Protein AF-A0A352RW87-F1 (afdb_monomer_lite)

Secondary structure (DSSP, 8-state):
-PPP-------HHHHHHHHHHHHHHHH--SHHHHHHHHHHHHHHHH-SS--EEEEEETTTTEEEEEEES-TTTS-TT-EEE--S-HHIIIIIIS-------SGGGG-

Radius of gyration: 16.57 Å; chains: 1; bounding box: 38×49×31 Å

Foldseek 3Di:
DDDDPPPPPDDPQLVVLVVQLVVQCVVDPDPVSNVVSVVVSCCSPVHDDKDWDWDQPPVQQKIFTCDIPDCPVPNHRDMDHDDDDPVCCACVVVVHDDDDDDPVSVD

Structure (mmCIF, N/CA/C/O backbone):
data_AF-A0A352RW87-F1
#
_entry.id   AF-A0A352RW87-F1
#
loop_
_atom_site.group_PDB
_atom_site.id
_atom_site.type_symbol
_atom_site.label_atom_id
_atom_site.label_alt_id
_atom_site.label_comp_id
_atom_site.label_asym_id
_atom_site.label_entity_id
_atom_site.label_seq_id
_atom_site.pdbx_PDB_ins_code
_atom_site.Cartn_x
_atom_site.Cartn_y
_atom_site.Cartn_z
_atom_site.occupancy
_atom_site.B_iso_or_equiv
_atom_site.auth_seq_id
_atom_site.auth_comp_id
_atom_site.auth_asym_id
_atom_site.auth_atom_id
_atom_site.pdbx_PDB_model_num
ATOM 1 N N . MET A 1 1 ? -7.579 -33.752 -0.871 1.00 33.59 1 MET A N 1
ATOM 2 C CA . MET A 1 1 ? -7.375 -33.849 -2.331 1.00 33.59 1 MET A CA 1
ATOM 3 C C . MET A 1 1 ? -6.617 -32.590 -2.732 1.00 33.59 1 MET A C 1
ATOM 5 O O . MET A 1 1 ? -7.165 -31.508 -2.587 1.00 33.59 1 MET A O 1
ATOM 9 N N . MET A 1 2 ? -5.321 -32.713 -3.029 1.00 37.62 2 MET A N 1
ATOM 10 C CA . MET A 1 2 ? -4.428 -31.577 -3.297 1.00 37.62 2 MET A CA 1
ATOM 11 C C . MET A 1 2 ? -4.747 -31.001 -4.681 1.00 37.62 2 MET A C 1
ATOM 13 O O . MET A 1 2 ? -4.591 -31.707 -5.675 1.00 37.62 2 MET A O 1
ATOM 17 N N . ALA A 1 3 ? -5.203 -29.750 -4.753 1.00 44.38 3 ALA A N 1
ATOM 18 C CA . ALA A 1 3 ? -5.262 -29.030 -6.019 1.00 44.38 3 ALA A CA 1
ATOM 19 C C . ALA A 1 3 ? -3.822 -28.821 -6.507 1.00 44.38 3 ALA A C 1
ATOM 21 O O . ALA A 1 3 ? -2.986 -28.292 -5.775 1.00 44.38 3 ALA A O 1
ATOM 22 N N . GLY A 1 4 ? -3.523 -29.312 -7.711 1.00 44.69 4 GLY A N 1
ATOM 23 C CA . GLY A 1 4 ? -2.207 -29.183 -8.317 1.00 44.69 4 GLY A CA 1
ATOM 24 C C . GLY A 1 4 ? -1.835 -27.712 -8.443 1.00 44.69 4 GLY A C 1
ATOM 25 O O . GLY A 1 4 ? -2.558 -26.941 -9.073 1.00 44.69 4 GLY A O 1
ATOM 26 N N . ALA A 1 5 ? -0.708 -27.327 -7.847 1.00 51.44 5 ALA A N 1
ATOM 27 C CA . ALA A 1 5 ? -0.064 -26.072 -8.181 1.00 51.44 5 ALA A CA 1
ATOM 28 C C . ALA A 1 5 ? 0.298 -26.153 -9.667 1.00 51.44 5 ALA A C 1
ATOM 30 O O . ALA A 1 5 ? 1.233 -26.859 -10.048 1.00 51.44 5 ALA A O 1
ATOM 31 N N . ALA A 1 6 ? -0.489 -25.494 -10.519 1.00 54.00 6 ALA A N 1
ATOM 32 C CA . ALA A 1 6 ? -0.069 -25.223 -11.879 1.00 54.00 6 ALA A CA 1
ATOM 33 C C . ALA A 1 6 ? 1.290 -24.533 -11.766 1.00 54.00 6 ALA A C 1
ATOM 35 O O . ALA A 1 6 ? 1.410 -23.495 -11.113 1.00 54.00 6 ALA A O 1
ATOM 36 N N . ASN A 1 7 ? 2.323 -25.167 -12.317 1.00 51.00 7 ASN A N 1
ATOM 37 C CA . ASN A 1 7 ? 3.684 -24.663 -12.276 1.00 51.00 7 ASN A CA 1
ATOM 38 C C . ASN A 1 7 ? 3.737 -23.456 -13.224 1.00 51.00 7 ASN A C 1
ATOM 40 O O . ASN A 1 7 ? 4.081 -23.578 -14.396 1.00 51.00 7 ASN A O 1
ATOM 44 N N . MET A 1 8 ? 3.250 -22.310 -12.748 1.00 57.88 8 MET A N 1
ATOM 45 C CA . MET A 1 8 ? 3.163 -21.083 -13.520 1.00 57.88 8 MET A CA 1
ATOM 46 C C . MET A 1 8 ? 4.583 -20.554 -13.685 1.00 57.88 8 MET A C 1
ATOM 48 O O . MET A 1 8 ? 5.136 -19.922 -12.788 1.00 57.88 8 MET A O 1
ATOM 52 N N . THR A 1 9 ? 5.205 -20.873 -14.819 1.00 69.94 9 THR A N 1
ATOM 53 C CA . THR A 1 9 ? 6.494 -20.295 -15.190 1.00 69.94 9 THR A CA 1
ATOM 54 C C . THR A 1 9 ? 6.273 -18.814 -15.463 1.00 69.94 9 THR A C 1
ATOM 56 O O . THR A 1 9 ? 5.743 -18.430 -16.504 1.00 69.94 9 THR A O 1
ATOM 59 N N . LEU A 1 10 ? 6.634 -17.978 -14.491 1.00 69.25 10 LEU A N 1
ATOM 60 C CA . LEU A 1 10 ? 6.623 -16.534 -14.666 1.00 69.25 10 LEU A CA 1
ATOM 61 C C . LEU A 1 10 ? 7.678 -16.146 -15.713 1.00 69.25 10 LEU A C 1
ATOM 63 O O . LEU A 1 10 ? 8.735 -16.781 -15.781 1.00 69.25 10 LEU A O 1
ATOM 67 N N . PRO A 1 11 ? 7.446 -15.094 -16.515 1.00 80.62 11 PRO A N 1
ATOM 68 C CA . PRO A 1 11 ? 8.494 -14.531 -17.357 1.00 80.62 11 PRO A CA 1
ATOM 69 C C . PRO A 1 11 ? 9.751 -14.241 -16.523 1.00 80.62 11 PRO A C 1
ATOM 71 O O . PRO A 1 11 ? 9.640 -13.722 -15.413 1.00 80.62 11 PRO A O 1
ATOM 74 N N . MET A 1 12 ? 10.953 -14.523 -17.045 1.00 75.12 12 MET A N 1
ATOM 75 C CA . MET A 1 12 ? 12.202 -14.373 -16.268 1.00 75.12 12 MET A CA 1
ATOM 76 C C . MET A 1 12 ? 12.357 -12.986 -15.624 1.00 75.12 12 MET A C 1
ATOM 78 O O . MET A 1 12 ? 12.847 -12.872 -14.502 1.00 75.12 12 MET A O 1
ATOM 82 N N . HIS A 1 13 ? 11.897 -11.931 -16.305 1.00 76.25 13 HIS A N 1
ATOM 83 C CA . HIS A 1 13 ? 11.938 -10.573 -15.768 1.00 76.25 13 HIS A CA 1
ATOM 84 C C . HIS A 1 13 ? 11.014 -10.391 -14.549 1.00 76.25 13 HIS A C 1
ATOM 86 O O . HIS A 1 13 ? 11.397 -9.702 -13.610 1.00 76.25 13 HIS A O 1
ATOM 92 N N . TRP A 1 14 ? 9.859 -11.063 -14.490 1.00 83.88 14 TRP A N 1
ATOM 93 C CA . TRP A 1 14 ? 8.985 -11.060 -13.304 1.00 83.88 14 TRP A CA 1
ATOM 94 C C . TRP A 1 14 ? 9.606 -11.839 -12.155 1.00 83.88 14 TRP A C 1
ATOM 96 O O . TRP A 1 14 ? 9.509 -11.421 -11.006 1.00 83.88 14 TRP A O 1
ATOM 106 N N . GLN A 1 15 ? 10.287 -12.942 -12.457 1.00 86.38 15 GLN A N 1
ATOM 107 C CA . GLN A 1 15 ? 10.944 -13.747 -11.434 1.00 86.38 15 GLN A CA 1
ATOM 108 C C . GLN A 1 15 ? 12.100 -12.992 -10.762 1.00 86.38 15 GLN A C 1
ATOM 110 O O . GLN A 1 15 ? 12.228 -13.026 -9.539 1.00 86.38 15 GLN A O 1
ATOM 115 N N . ALA A 1 16 ? 12.891 -12.240 -11.535 1.00 86.69 16 ALA A N 1
ATOM 116 C CA . ALA A 1 16 ? 13.934 -11.369 -10.996 1.00 86.69 16 ALA A CA 1
ATOM 117 C C . ALA A 1 16 ? 13.364 -10.251 -10.103 1.00 86.69 16 ALA A C 1
ATOM 119 O O . ALA A 1 16 ? 13.881 -10.017 -9.011 1.00 86.69 16 ALA A O 1
ATOM 120 N N . GLN A 1 17 ? 12.278 -9.595 -10.533 1.00 88.31 17 GLN A N 1
ATOM 121 C CA . GLN A 1 17 ? 11.620 -8.556 -9.731 1.00 88.31 17 GLN A CA 1
ATOM 122 C C . GLN A 1 17 ? 11.007 -9.121 -8.446 1.00 88.31 17 GLN A C 1
ATOM 124 O O . GLN A 1 17 ? 11.129 -8.503 -7.391 1.00 88.31 17 GLN A O 1
ATOM 129 N N . LEU A 1 18 ? 10.415 -10.318 -8.507 1.00 90.50 18 LEU A N 1
ATOM 130 C CA . LEU A 1 18 ? 9.857 -10.989 -7.338 1.00 90.50 18 LEU A CA 1
ATOM 131 C C . LEU A 1 18 ? 10.941 -11.349 -6.317 1.00 90.50 18 LEU A C 1
ATOM 133 O O . LEU A 1 18 ? 10.774 -11.055 -5.139 1.00 90.50 18 LEU A O 1
ATOM 137 N N . ASN A 1 19 ? 12.066 -11.923 -6.747 1.00 92.81 19 ASN A N 1
ATOM 138 C CA . ASN A 1 19 ? 13.173 -12.224 -5.834 1.00 92.81 19 ASN A CA 1
ATOM 139 C C . ASN A 1 19 ? 13.701 -10.949 -5.162 1.00 92.81 19 ASN A C 1
ATOM 141 O O . ASN A 1 19 ? 13.837 -10.906 -3.942 1.00 92.81 19 ASN A O 1
ATOM 145 N N . ALA A 1 20 ? 13.895 -9.880 -5.940 1.00 92.38 20 ALA A N 1
ATOM 146 C CA . ALA A 1 20 ? 14.332 -8.595 -5.404 1.00 92.38 20 ALA A CA 1
ATOM 147 C C . ALA A 1 20 ? 13.309 -7.976 -4.432 1.00 92.38 20 ALA A C 1
ATOM 149 O O . ALA A 1 20 ? 13.698 -7.332 -3.459 1.00 92.38 20 ALA A O 1
ATOM 150 N N . LEU A 1 21 ? 12.004 -8.152 -4.672 1.00 95.38 21 LEU A N 1
ATOM 151 C CA . LEU A 1 21 ? 10.959 -7.773 -3.719 1.00 95.38 21 LEU A CA 1
ATOM 152 C C . LEU A 1 21 ? 11.082 -8.576 -2.418 1.00 95.38 21 LEU A C 1
ATOM 154 O O . LEU A 1 21 ? 11.067 -7.984 -1.343 1.00 95.38 21 LEU A O 1
ATOM 158 N N . LEU A 1 22 ? 11.219 -9.900 -2.506 1.00 96.31 22 LEU A N 1
ATOM 159 C CA . LEU A 1 22 ? 11.311 -10.777 -1.337 1.00 96.31 22 LEU A CA 1
ATOM 160 C C . LEU A 1 22 ? 12.539 -10.470 -0.471 1.00 96.31 22 LEU A C 1
ATOM 162 O O . LEU A 1 22 ? 12.417 -10.452 0.752 1.00 96.31 22 LEU A O 1
ATOM 166 N N . ASP A 1 23 ? 13.689 -10.184 -1.082 1.00 97.12 23 ASP A N 1
ATOM 167 C CA . ASP A 1 23 ? 14.894 -9.789 -0.345 1.00 97.12 23 ASP A CA 1
ATOM 168 C C . ASP A 1 23 ? 14.698 -8.437 0.360 1.00 97.12 23 ASP A C 1
ATOM 170 O O . ASP A 1 23 ? 14.944 -8.324 1.559 1.00 97.12 23 ASP A O 1
ATOM 174 N N . ARG A 1 24 ? 14.131 -7.433 -0.323 1.00 97.38 24 ARG A N 1
ATOM 175 C CA . ARG A 1 24 ? 13.818 -6.136 0.308 1.00 97.38 24 ARG A CA 1
ATOM 176 C C . ARG A 1 24 ? 12.801 -6.255 1.440 1.00 97.38 24 ARG A C 1
ATOM 178 O O . ARG A 1 24 ? 12.925 -5.551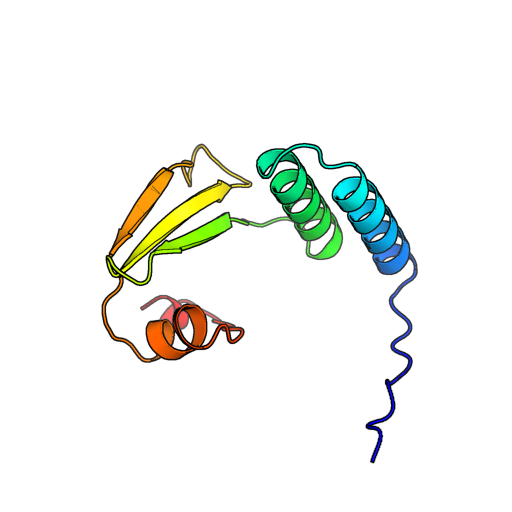 2.435 1.00 97.38 24 ARG A O 1
ATOM 185 N N . LEU A 1 25 ? 11.800 -7.125 1.298 1.00 97.50 25 LEU A N 1
ATOM 186 C CA . LEU A 1 25 ? 10.822 -7.392 2.355 1.00 97.50 25 LEU A CA 1
ATOM 187 C C . LEU A 1 25 ? 11.462 -8.081 3.561 1.00 97.50 25 LEU A C 1
ATOM 189 O O . LEU A 1 25 ? 11.109 -7.757 4.691 1.00 97.50 25 LEU A O 1
ATOM 193 N N . ARG A 1 26 ? 12.403 -9.006 3.333 1.00 97.44 26 ARG A N 1
ATOM 194 C CA . ARG A 1 26 ? 13.175 -9.650 4.405 1.00 97.44 26 ARG A CA 1
ATOM 195 C C . ARG A 1 26 ? 14.003 -8.629 5.186 1.00 97.44 26 ARG A C 1
ATOM 197 O O . ARG A 1 26 ? 14.055 -8.715 6.409 1.00 97.44 26 ARG A O 1
ATOM 204 N N . ASP A 1 27 ? 14.608 -7.675 4.486 1.00 97.06 27 ASP A N 1
ATOM 205 C CA . ASP A 1 27 ? 15.509 -6.677 5.073 1.00 97.06 27 ASP A CA 1
ATOM 206 C C . ASP A 1 27 ? 14.778 -5.425 5.597 1.00 97.06 27 ASP A C 1
ATOM 208 O O . ASP A 1 27 ? 15.389 -4.540 6.205 1.00 97.06 27 ASP A O 1
ATOM 212 N N . ALA A 1 28 ? 13.462 -5.321 5.382 1.00 97.50 28 ALA A N 1
ATOM 213 C CA . ALA A 1 28 ? 12.674 -4.169 5.796 1.00 97.50 28 ALA A CA 1
ATOM 214 C C . ALA A 1 28 ? 12.587 -4.067 7.329 1.00 97.50 28 ALA A C 1
ATOM 216 O O . ALA A 1 28 ? 11.823 -4.771 7.987 1.00 97.50 28 ALA A O 1
ATOM 217 N N . ALA A 1 29 ? 13.322 -3.113 7.902 1.00 96.81 29 ALA A N 1
ATOM 218 C CA . ALA A 1 29 ? 13.304 -2.840 9.341 1.00 96.81 29 ALA A CA 1
ATOM 219 C C . ALA A 1 29 ? 12.075 -2.035 9.808 1.00 96.81 29 ALA A C 1
ATOM 221 O O . ALA A 1 29 ? 11.856 -1.874 11.009 1.00 96.81 29 ALA A O 1
ATOM 222 N N . THR A 1 30 ? 11.288 -1.484 8.878 1.00 97.38 30 THR A N 1
ATOM 223 C CA . THR A 1 30 ? 10.131 -0.634 9.184 1.00 97.38 30 THR A CA 1
ATOM 224 C C . THR A 1 30 ? 8.941 -0.955 8.275 1.00 97.38 30 THR A C 1
ATOM 226 O O . THR A 1 30 ? 9.137 -1.387 7.135 1.00 97.38 30 THR A O 1
ATOM 229 N N . PRO A 1 31 ? 7.698 -0.678 8.721 1.00 95.56 31 PRO A N 1
ATOM 230 C CA . PRO A 1 31 ? 6.521 -0.783 7.858 1.00 95.56 31 PRO A CA 1
ATOM 231 C C . PRO A 1 31 ? 6.635 0.070 6.589 1.00 95.56 31 PRO A C 1
ATOM 233 O O . PRO A 1 31 ? 6.221 -0.363 5.518 1.00 95.56 31 PRO A O 1
ATOM 236 N N . GLN A 1 32 ? 7.240 1.259 6.697 1.00 95.94 32 GLN A N 1
ATOM 237 C CA . GLN A 1 32 ? 7.486 2.134 5.552 1.00 95.94 32 GLN A CA 1
ATOM 238 C C . GLN A 1 32 ? 8.400 1.461 4.523 1.00 95.94 32 GLN A C 1
ATOM 240 O O . GLN A 1 32 ? 8.046 1.417 3.352 1.00 95.94 32 GLN A O 1
ATOM 245 N N . GLY A 1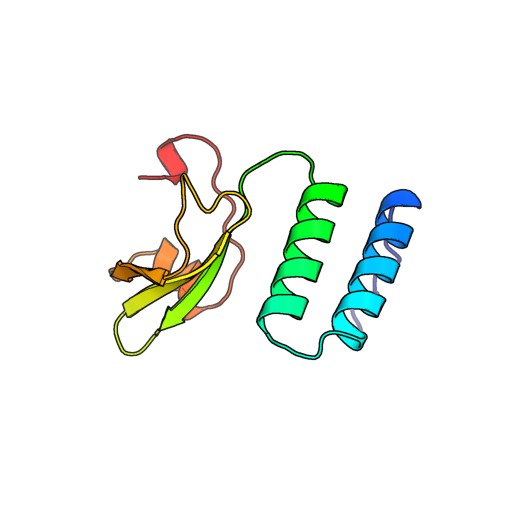 33 ? 9.514 0.864 4.961 1.00 97.44 33 GLY A N 1
ATOM 246 C CA . GLY A 1 33 ? 10.435 0.163 4.063 1.00 97.44 33 GLY A CA 1
ATOM 247 C C . GLY A 1 33 ? 9.782 -1.026 3.352 1.00 97.44 33 GLY A C 1
ATOM 248 O O . GLY A 1 33 ? 10.032 -1.254 2.170 1.00 97.44 33 GLY A O 1
ATOM 249 N N . ALA A 1 34 ? 8.883 -1.745 4.033 1.00 97.69 34 ALA A N 1
ATOM 250 C CA . ALA A 1 34 ? 8.109 -2.814 3.406 1.00 97.69 34 ALA A CA 1
ATOM 251 C C . ALA A 1 34 ? 7.142 -2.273 2.335 1.00 97.69 34 ALA A C 1
ATOM 253 O O . ALA A 1 34 ? 7.060 -2.827 1.238 1.00 97.69 34 ALA A O 1
ATOM 254 N N . MET A 1 35 ? 6.442 -1.171 2.622 1.00 97.69 35 MET A N 1
ATOM 255 C CA . MET A 1 35 ? 5.553 -0.511 1.658 1.00 97.69 35 MET A CA 1
ATOM 256 C C . MET A 1 35 ? 6.319 0.061 0.458 1.00 97.69 35 MET A C 1
ATOM 258 O O . MET A 1 35 ? 5.869 -0.104 -0.675 1.00 97.69 35 MET A O 1
ATOM 262 N N . ASP A 1 36 ? 7.498 0.649 0.680 1.00 96.62 36 ASP A N 1
ATOM 263 C CA . ASP A 1 36 ? 8.384 1.126 -0.386 1.00 96.62 36 ASP A CA 1
ATOM 264 C C . ASP A 1 36 ? 8.807 -0.029 -1.307 1.00 96.62 36 ASP A C 1
ATOM 266 O O . ASP A 1 36 ? 8.729 0.095 -2.531 1.00 96.62 36 ASP A O 1
ATOM 270 N N . ALA A 1 37 ? 9.191 -1.178 -0.734 1.00 96.88 37 ALA A N 1
ATOM 271 C CA . ALA A 1 37 ? 9.574 -2.364 -1.497 1.00 96.88 37 ALA A CA 1
ATOM 272 C C . ALA A 1 37 ? 8.424 -2.876 -2.380 1.00 96.88 37 ALA A C 1
ATOM 274 O O . ALA A 1 37 ? 8.622 -3.106 -3.577 1.00 96.88 37 ALA A O 1
ATOM 275 N N . VAL A 1 38 ? 7.217 -3.004 -1.813 1.00 95.50 38 VAL A N 1
ATOM 276 C CA . VAL A 1 38 ? 6.006 -3.399 -2.554 1.00 95.50 38 VAL A CA 1
ATOM 277 C C . VAL A 1 38 ? 5.699 -2.399 -3.663 1.00 95.50 38 VAL A C 1
ATOM 279 O O . VAL A 1 38 ? 5.427 -2.802 -4.797 1.00 95.50 38 VAL A O 1
ATOM 282 N N . GLY A 1 39 ? 5.761 -1.103 -3.361 1.00 94.38 39 GLY A N 1
ATOM 283 C CA . GLY A 1 39 ? 5.412 -0.060 -4.313 1.00 94.38 39 GLY A CA 1
ATOM 284 C C . GLY A 1 39 ? 6.350 -0.015 -5.513 1.00 94.38 39 GLY A C 1
ATOM 285 O O . GLY A 1 39 ? 5.896 -0.015 -6.657 1.00 94.38 39 GLY A O 1
ATOM 286 N N . GLN A 1 40 ? 7.658 -0.070 -5.261 1.00 91.88 40 GLN A N 1
ATOM 287 C CA . GLN A 1 40 ? 8.674 -0.099 -6.312 1.00 91.88 40 GLN A CA 1
ATOM 288 C C . GLN A 1 40 ? 8.548 -1.343 -7.197 1.00 91.88 40 GLN A C 1
ATOM 290 O O . GLN A 1 40 ? 8.574 -1.226 -8.422 1.00 91.88 40 GLN A O 1
ATOM 295 N N . ALA A 1 41 ? 8.377 -2.526 -6.596 1.00 93.19 41 ALA A N 1
ATOM 296 C CA . ALA A 1 41 ? 8.227 -3.767 -7.352 1.00 93.19 41 ALA A CA 1
ATOM 297 C C . ALA A 1 41 ? 6.959 -3.761 -8.218 1.00 93.19 41 ALA A C 1
ATOM 299 O O . ALA A 1 41 ? 7.005 -4.146 -9.385 1.00 93.19 41 ALA A O 1
ATOM 300 N N . THR A 1 42 ? 5.845 -3.265 -7.675 1.00 92.19 42 THR A N 1
ATOM 301 C CA . THR A 1 42 ? 4.573 -3.170 -8.405 1.00 92.19 42 THR A CA 1
ATOM 302 C C . THR A 1 42 ? 4.709 -2.277 -9.636 1.00 92.19 42 THR A C 1
ATOM 304 O O . THR A 1 42 ? 4.360 -2.703 -10.734 1.00 92.19 42 THR A O 1
ATOM 307 N N . LEU A 1 43 ? 5.275 -1.075 -9.487 1.00 90.88 43 LEU A N 1
ATOM 308 C CA . LEU A 1 43 ? 5.473 -0.149 -10.608 1.00 90.88 43 LEU A CA 1
ATOM 309 C C . LEU A 1 43 ? 6.456 -0.701 -11.652 1.00 90.88 43 LEU A C 1
ATOM 311 O O . LEU A 1 43 ? 6.263 -0.499 -12.848 1.00 90.88 43 LEU A O 1
ATOM 315 N N . ALA A 1 44 ? 7.485 -1.438 -11.221 1.00 89.12 44 ALA A N 1
ATOM 316 C CA . ALA A 1 44 ? 8.437 -2.075 -12.129 1.00 89.12 44 ALA A CA 1
ATOM 317 C C . ALA A 1 44 ? 7.821 -3.234 -12.938 1.00 89.12 44 ALA A C 1
ATOM 319 O O . ALA A 1 44 ? 8.226 -3.462 -14.076 1.00 89.12 44 ALA A O 1
ATOM 320 N N . MET A 1 45 ? 6.870 -3.977 -12.360 1.00 89.06 45 MET A N 1
ATOM 321 C CA . MET A 1 45 ? 6.248 -5.145 -13.001 1.00 89.06 45 MET A CA 1
ATOM 322 C C . MET A 1 45 ? 5.013 -4.799 -13.837 1.00 89.06 45 MET A C 1
ATOM 324 O O . MET A 1 45 ? 4.826 -5.370 -14.908 1.00 89.06 45 MET A O 1
ATOM 328 N N . VAL A 1 46 ? 4.164 -3.898 -13.339 1.00 86.69 46 VAL A N 1
ATOM 329 C CA . VAL A 1 46 ? 2.867 -3.553 -13.948 1.00 86.69 46 VAL A CA 1
ATOM 330 C C . VAL A 1 46 ? 2.987 -2.347 -14.887 1.00 86.69 46 VAL A C 1
ATOM 332 O O . VAL A 1 46 ? 2.179 -2.195 -15.799 1.00 86.69 46 VAL A O 1
ATOM 335 N N . GLY A 1 47 ? 4.032 -1.532 -14.720 1.00 86.12 47 GLY A N 1
ATOM 336 C CA . GLY A 1 47 ? 4.283 -0.338 -15.520 1.00 86.12 47 GLY A CA 1
ATOM 337 C C . GLY A 1 47 ? 3.876 0.964 -14.817 1.00 86.12 47 GLY A C 1
ATOM 338 O O . GLY A 1 47 ? 3.456 0.955 -13.656 1.00 86.12 47 GLY A O 1
ATOM 339 N N . PRO A 1 48 ? 4.040 2.112 -15.503 1.00 83.75 48 PRO A N 1
ATOM 340 C CA . PRO A 1 48 ? 3.750 3.422 -14.934 1.00 83.75 48 PRO A CA 1
ATOM 341 C C . PRO A 1 48 ? 2.257 3.576 -14.621 1.00 83.75 48 PRO A C 1
ATOM 343 O O . PRO A 1 48 ? 1.397 3.247 -15.434 1.00 83.75 48 PRO A O 1
ATOM 346 N N . GLY A 1 49 ? 1.956 4.116 -13.443 1.00 89.88 49 GLY A N 1
ATOM 347 C CA . GLY A 1 49 ? 0.599 4.326 -12.954 1.00 89.88 49 GLY A CA 1
ATOM 348 C C . GLY A 1 49 ? 0.599 4.882 -11.532 1.00 89.88 49 GLY A C 1
ATOM 349 O O . GLY A 1 49 ? 1.652 5.201 -10.975 1.00 89.88 49 GLY A O 1
ATOM 350 N N . LEU A 1 50 ? -0.589 4.994 -10.940 1.00 92.88 50 LEU A N 1
ATOM 351 C CA . LEU A 1 50 ? -0.752 5.362 -9.537 1.00 92.88 50 LEU A CA 1
ATOM 352 C C . LEU A 1 50 ? -0.894 4.104 -8.682 1.00 92.88 50 LEU A C 1
ATOM 354 O O . LEU A 1 50 ? -1.744 3.258 -8.951 1.00 92.88 50 LEU A O 1
ATOM 358 N N . LEU A 1 51 ? -0.140 4.044 -7.589 1.00 95.88 51 LEU A N 1
ATOM 359 C CA . LEU A 1 51 ? -0.322 3.052 -6.542 1.00 95.88 51 LEU A CA 1
ATOM 360 C C . LEU A 1 51 ? -0.474 3.741 -5.186 1.00 95.88 51 LEU A C 1
ATOM 362 O O . LEU A 1 51 ? 0.289 4.639 -4.834 1.00 95.88 51 LEU A O 1
ATOM 366 N N . THR A 1 52 ? -1.438 3.274 -4.395 1.00 96.81 52 THR A N 1
ATOM 367 C CA . THR A 1 52 ? -1.577 3.663 -2.987 1.00 96.81 52 THR A CA 1
ATOM 368 C C . THR A 1 52 ? -1.771 2.425 -2.123 1.00 96.81 52 THR A C 1
ATOM 370 O O . THR A 1 52 ? -2.428 1.473 -2.543 1.00 96.81 52 THR A O 1
ATOM 373 N N . ILE A 1 53 ? -1.223 2.447 -0.909 1.00 97.44 53 ILE A N 1
ATOM 374 C CA . ILE A 1 53 ? -1.457 1.415 0.108 1.00 97.44 53 ILE A CA 1
ATOM 375 C C . ILE A 1 53 ? -2.242 2.076 1.231 1.00 97.44 53 ILE A C 1
ATOM 377 O O . ILE A 1 53 ? -1.867 3.147 1.718 1.00 97.44 53 ILE A O 1
ATOM 381 N N . ASN A 1 54 ? -3.357 1.462 1.615 1.00 97.44 54 ASN A N 1
ATOM 382 C CA . ASN A 1 54 ? -4.278 2.039 2.580 1.00 97.44 54 ASN A CA 1
ATOM 383 C C . ASN A 1 54 ? -4.569 1.053 3.717 1.00 97.44 54 ASN A C 1
ATOM 385 O O . ASN A 1 54 ? -4.699 -0.146 3.482 1.00 97.44 54 ASN A O 1
ATOM 389 N N . ALA A 1 55 ? -4.714 1.573 4.933 1.00 96.56 55 ALA A N 1
ATOM 390 C CA . ALA A 1 55 ? -5.261 0.849 6.070 1.00 96.56 55 ALA A CA 1
ATOM 391 C C . ALA A 1 55 ? -6.788 0.941 6.075 1.00 96.56 55 ALA A C 1
ATOM 393 O O . ALA A 1 55 ? -7.349 2.008 5.820 1.00 96.56 55 ALA A O 1
ATOM 394 N N . TRP A 1 56 ? -7.447 -0.167 6.412 1.00 97.06 56 TRP A N 1
ATOM 395 C CA . TRP A 1 56 ? -8.876 -0.207 6.703 1.00 97.06 56 TRP A CA 1
ATOM 396 C C . TRP A 1 56 ? -9.111 -0.232 8.216 1.00 97.06 56 TRP A C 1
ATOM 398 O O . TRP A 1 56 ? -8.773 -1.198 8.900 1.00 97.06 56 TRP A O 1
ATOM 408 N N . HIS A 1 57 ? -9.729 0.824 8.736 1.00 96.62 57 HIS A N 1
ATOM 409 C CA . HIS A 1 57 ? -10.105 0.967 10.138 1.00 96.62 57 HIS A CA 1
ATOM 410 C C . HIS A 1 57 ? -11.558 0.525 10.334 1.00 96.62 57 HIS A C 1
ATOM 412 O O . HIS A 1 57 ? -12.474 1.342 10.418 1.00 96.62 57 HIS A O 1
ATOM 418 N N . ALA A 1 58 ? -11.779 -0.789 10.433 1.00 94.31 58 ALA A N 1
ATOM 419 C CA . ALA A 1 58 ? -13.120 -1.392 10.461 1.00 94.31 58 ALA A CA 1
ATOM 420 C C . ALA A 1 58 ? -14.066 -0.816 11.533 1.00 94.31 58 ALA A C 1
ATOM 422 O O . ALA A 1 58 ? -15.270 -0.733 11.314 1.00 94.31 58 ALA A O 1
ATOM 423 N N . ARG A 1 59 ? -13.529 -0.390 12.685 1.00 94.50 59 ARG A N 1
ATOM 424 C CA . ARG A 1 59 ? -14.326 0.187 13.780 1.00 94.50 59 ARG A CA 1
ATOM 425 C C . ARG A 1 59 ? -14.912 1.559 13.438 1.00 94.50 59 ARG A C 1
ATOM 427 O O . ARG A 1 59 ? -16.002 1.869 13.904 1.00 94.50 59 ARG A O 1
ATOM 434 N N . THR A 1 60 ? -14.179 2.387 12.696 1.00 95.31 60 THR A N 1
ATOM 435 C CA . THR A 1 60 ? -14.610 3.750 12.330 1.00 95.31 60 THR A CA 1
ATOM 436 C C . THR A 1 60 ? -15.174 3.821 10.916 1.00 95.31 60 THR A C 1
ATOM 438 O O . THR A 1 60 ? -15.782 4.821 10.548 1.00 95.31 60 THR A O 1
ATOM 441 N N . GLY A 1 61 ? -15.003 2.761 10.126 1.00 95.94 61 GLY A N 1
ATOM 442 C CA . GLY A 1 61 ? -15.386 2.758 8.724 1.00 95.94 61 GLY A CA 1
ATOM 443 C C . GLY A 1 61 ? -14.464 3.625 7.864 1.00 95.94 61 GLY A C 1
ATOM 444 O O . GLY A 1 61 ? -14.887 4.116 6.820 1.00 95.94 61 GLY A O 1
ATOM 445 N N . GLU A 1 62 ? -13.223 3.861 8.296 1.00 97.75 62 GLU A N 1
ATOM 446 C CA . GLU A 1 62 ? -1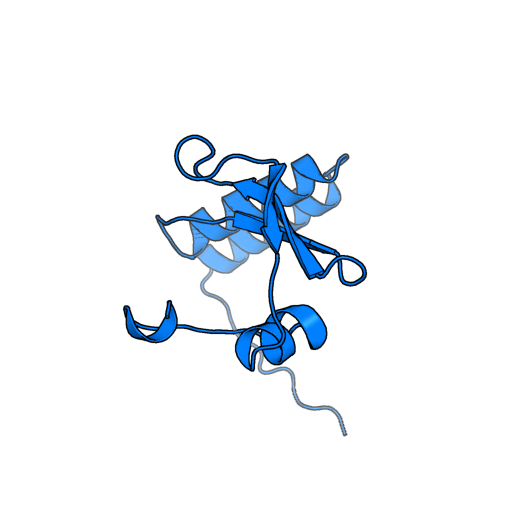2.290 4.763 7.618 1.00 97.75 62 GLU A CA 1
ATOM 447 C C . GLU A 1 62 ? -11.226 4.004 6.830 1.00 97.75 62 GLU A C 1
ATOM 449 O O . GLU A 1 62 ? -10.628 3.045 7.312 1.00 97.75 62 GLU A O 1
ATOM 454 N N . ILE A 1 63 ? -10.928 4.492 5.630 1.00 97.56 63 ILE A N 1
ATOM 455 C CA . ILE A 1 63 ? -9.699 4.159 4.916 1.00 97.56 63 ILE A CA 1
ATOM 456 C C . ILE A 1 63 ? -8.694 5.287 5.140 1.00 97.56 63 ILE A C 1
ATOM 458 O O . ILE A 1 63 ? -9.032 6.453 4.931 1.00 97.56 63 ILE A O 1
ATOM 462 N N . GLU A 1 64 ? -7.461 4.941 5.502 1.00 97.88 64 GLU A N 1
ATOM 463 C CA . GLU A 1 64 ? -6.335 5.867 5.640 1.00 97.88 64 GLU A CA 1
ATOM 464 C C . GLU A 1 64 ? -5.201 5.491 4.692 1.00 97.88 64 GLU A C 1
ATOM 466 O O . GLU A 1 64 ? -4.759 4.344 4.667 1.00 97.88 64 GLU A O 1
ATOM 471 N N . ARG A 1 65 ? -4.685 6.461 3.938 1.00 98.25 65 ARG A N 1
ATOM 472 C CA . ARG A 1 65 ? -3.545 6.235 3.050 1.00 98.25 65 ARG A CA 1
ATOM 473 C C . ARG A 1 65 ? -2.243 6.189 3.837 1.00 98.25 65 ARG A C 1
ATOM 475 O O . ARG A 1 65 ? -1.819 7.211 4.367 1.00 98.25 65 ARG A O 1
ATOM 482 N N . LEU A 1 66 ? -1.585 5.035 3.852 1.00 97.81 66 LEU A N 1
ATOM 483 C CA . LEU A 1 66 ? -0.287 4.854 4.504 1.00 97.81 66 LEU A CA 1
ATOM 484 C C . LEU A 1 66 ? 0.888 5.104 3.552 1.00 97.81 66 LEU A C 1
ATOM 486 O O . LEU A 1 66 ? 1.954 5.513 3.995 1.00 97.81 66 LEU A O 1
ATOM 490 N N . TRP A 1 67 ? 0.689 4.889 2.249 1.00 97.88 67 TRP A N 1
ATOM 491 C CA . TRP A 1 67 ? 1.729 5.046 1.231 1.00 97.88 67 TRP A CA 1
ATOM 492 C C . TRP A 1 67 ? 1.140 5.507 -0.107 1.00 97.88 67 TRP A C 1
ATOM 494 O O . TRP A 1 67 ? -0.000 5.161 -0.439 1.00 97.88 67 TRP A O 1
ATOM 504 N N . SER A 1 68 ? 1.916 6.264 -0.886 1.00 97.38 68 SER A N 1
ATOM 505 C CA . SER A 1 68 ? 1.545 6.722 -2.229 1.00 97.38 68 SER A CA 1
ATOM 506 C C . SER A 1 68 ? 2.763 6.817 -3.143 1.00 97.38 68 SER A C 1
ATOM 508 O O . SER A 1 68 ? 3.796 7.340 -2.727 1.00 97.38 68 SER A O 1
ATOM 510 N N . SER A 1 69 ? 2.613 6.396 -4.401 1.00 96.00 69 SER A N 1
ATOM 511 C CA . SER A 1 69 ? 3.610 6.634 -5.453 1.00 96.00 69 SER A CA 1
ATOM 512 C C . SER A 1 69 ? 3.614 8.081 -5.954 1.00 96.00 69 SER A C 1
ATOM 514 O O . SER A 1 69 ? 4.575 8.503 -6.589 1.00 96.00 69 SER A O 1
ATOM 516 N N . ASP A 1 70 ? 2.553 8.839 -5.665 1.00 95.75 70 ASP A N 1
ATOM 517 C CA . ASP A 1 70 ? 2.437 10.270 -5.948 1.00 95.75 70 ASP A CA 1
ATOM 518 C C . ASP A 1 70 ? 1.845 10.989 -4.722 1.00 95.75 70 ASP A C 1
ATOM 520 O O . ASP A 1 70 ? 0.625 11.156 -4.609 1.00 95.75 70 ASP A O 1
ATOM 524 N N . PRO A 1 71 ? 2.680 11.378 -3.742 1.00 96.19 71 PRO A N 1
ATOM 525 C CA . PRO A 1 71 ? 2.210 12.081 -2.551 1.00 9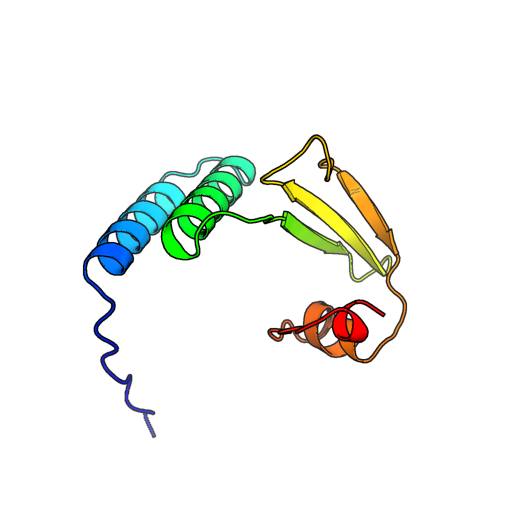6.19 71 PRO A CA 1
ATOM 526 C C . PRO A 1 71 ? 1.668 13.489 -2.827 1.00 96.19 71 PRO A C 1
ATOM 528 O O . PRO A 1 71 ? 0.939 14.015 -1.988 1.00 96.19 71 PRO A O 1
ATOM 531 N N . ALA A 1 72 ? 2.009 14.104 -3.967 1.00 96.00 72 ALA A N 1
ATOM 532 C CA . ALA A 1 72 ? 1.535 15.442 -4.311 1.00 96.00 72 ALA A CA 1
ATOM 533 C C . ALA A 1 72 ? 0.050 15.411 -4.697 1.00 96.00 72 ALA A C 1
ATOM 535 O O . ALA A 1 72 ? -0.734 16.208 -4.183 1.00 96.00 72 ALA A O 1
ATOM 536 N N . ALA A 1 73 ? -0.354 14.454 -5.539 1.00 95.19 73 ALA A N 1
ATOM 537 C CA . ALA A 1 73 ? -1.763 14.247 -5.881 1.00 95.19 73 ALA A CA 1
ATOM 538 C C . ALA A 1 73 ? -2.521 13.427 -4.817 1.00 95.19 73 ALA A C 1
ATOM 540 O O . ALA A 1 73 ? -3.711 13.647 -4.579 1.00 95.19 73 ALA A O 1
ATOM 541 N N . TYR A 1 74 ? -1.836 12.496 -4.143 1.00 95.94 74 TYR A N 1
ATOM 542 C CA . TYR A 1 74 ? -2.414 11.575 -3.161 1.00 95.94 74 TYR A CA 1
ATOM 543 C C . TYR A 1 74 ? -1.615 11.587 -1.845 1.00 95.94 74 TYR A C 1
ATOM 545 O O . TYR A 1 74 ? -0.858 10.653 -1.572 1.00 95.94 74 TYR A O 1
ATOM 553 N N . PRO A 1 75 ? -1.840 12.580 -0.962 1.00 97.38 75 PRO A N 1
ATOM 554 C CA . PRO A 1 75 ? -1.087 12.718 0.285 1.00 97.38 75 PRO A CA 1
ATOM 555 C C . PRO A 1 75 ? -1.222 11.515 1.226 1.00 97.38 75 PRO A C 1
ATOM 557 O O . PRO A 1 75 ? -2.316 10.961 1.395 1.00 97.38 75 PRO A O 1
ATOM 560 N N . VAL A 1 76 ? -0.118 11.132 1.868 1.00 97.69 76 VAL A N 1
ATOM 561 C CA . VAL A 1 76 ? -0.114 10.176 2.989 1.00 97.69 76 VAL A CA 1
ATOM 562 C C . VAL A 1 76 ? -0.880 10.780 4.173 1.00 97.69 76 VAL A C 1
ATOM 564 O O . VAL A 1 76 ? -0.852 11.990 4.388 1.00 97.69 76 VAL A O 1
ATOM 567 N N . GLY A 1 77 ? -1.617 9.950 4.910 1.00 97.00 77 GLY A N 1
ATOM 568 C CA . GLY A 1 77 ? -2.511 10.368 5.994 1.00 97.00 77 GLY A CA 1
ATOM 569 C C . GLY A 1 77 ? -3.890 10.847 5.526 1.00 97.00 77 GLY A C 1
ATOM 570 O O . GLY A 1 77 ? -4.743 11.152 6.356 1.00 97.00 77 GLY A O 1
ATOM 571 N N . GLY A 1 78 ? -4.152 10.897 4.213 1.00 96.38 78 GLY A N 1
ATOM 572 C CA . GLY A 1 78 ? -5.486 11.186 3.685 1.00 96.38 78 GLY A CA 1
ATOM 573 C C . GLY A 1 78 ? -6.505 10.130 4.128 1.00 96.38 78 GLY A C 1
ATOM 574 O O . GLY A 1 78 ? -6.264 8.934 3.952 1.00 96.38 78 GLY A O 1
ATOM 575 N N . LYS A 1 79 ? -7.649 10.570 4.671 1.00 96.94 79 LYS A N 1
ATOM 576 C CA . LYS A 1 79 ? -8.705 9.697 5.211 1.00 96.94 79 LYS A CA 1
ATOM 577 C C . LYS A 1 79 ? -10.027 9.848 4.468 1.00 96.94 79 LYS A C 1
ATOM 579 O O . LYS A 1 79 ? -10.361 10.939 4.008 1.00 96.94 79 LYS A O 1
ATOM 584 N N . LYS A 1 80 ? -10.785 8.754 4.358 1.00 94.75 80 LYS A N 1
ATOM 585 C CA . LYS A 1 80 ? -12.153 8.737 3.813 1.00 94.75 80 LYS A CA 1
ATOM 586 C C . LYS A 1 80 ? -13.027 7.754 4.588 1.00 94.75 80 LYS A C 1
ATOM 588 O O . LYS A 1 80 ? -12.635 6.604 4.756 1.00 94.75 80 LYS A O 1
ATOM 593 N N . ILE A 1 81 ? -14.224 8.183 4.981 1.00 96.44 81 ILE A N 1
ATOM 594 C CA . ILE A 1 81 ? -15.255 7.291 5.529 1.00 96.44 81 ILE A CA 1
ATOM 595 C C . ILE A 1 81 ? -15.896 6.511 4.375 1.00 96.44 81 ILE A C 1
ATOM 597 O O . ILE A 1 81 ? -16.146 7.065 3.300 1.00 96.44 81 ILE A O 1
ATOM 601 N N . LYS A 1 82 ? -16.151 5.220 4.585 1.00 94.31 82 LYS A N 1
ATOM 602 C CA . LYS A 1 82 ? -16.797 4.323 3.627 1.00 94.31 82 LYS A CA 1
ATOM 603 C C . LYS A 1 82 ? -18.108 3.797 4.199 1.00 94.31 82 LYS A C 1
ATOM 605 O O . LYS A 1 82 ? -18.132 3.208 5.274 1.00 94.31 82 LYS A O 1
ATOM 610 N N . GLY A 1 83 ? -19.194 4.018 3.459 1.00 92.69 83 GLY A N 1
ATOM 611 C CA . GLY A 1 83 ? -20.507 3.457 3.772 1.00 92.69 83 GLY A CA 1
ATOM 612 C C . GLY A 1 83 ? -20.607 1.968 3.436 1.00 92.69 83 GLY A C 1
ATOM 613 O O . GLY A 1 83 ? -19.719 1.394 2.796 1.00 92.69 83 GLY A O 1
ATOM 614 N N . ASP A 1 84 ? -21.719 1.353 3.837 1.00 93.94 84 ASP A N 1
ATOM 615 C CA . ASP A 1 84 ? -21.997 -0.060 3.5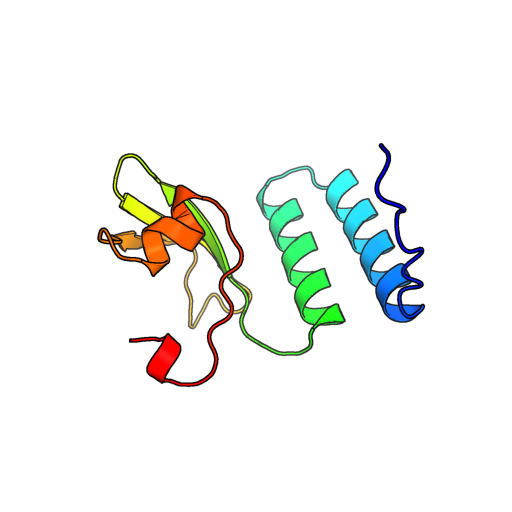77 1.00 93.94 84 ASP A CA 1
ATOM 616 C C . ASP A 1 84 ? -22.488 -0.296 2.136 1.00 93.94 84 ASP A C 1
ATOM 618 O O . ASP A 1 84 ? -23.684 -0.314 1.841 1.00 93.94 84 ASP A O 1
ATOM 622 N N . THR A 1 85 ? -21.543 -0.473 1.215 1.00 93.50 85 THR A N 1
ATOM 623 C CA . THR A 1 85 ? -21.803 -0.770 -0.201 1.00 93.50 85 THR A CA 1
ATOM 624 C C . THR A 1 85 ? -21.365 -2.187 -0.567 1.00 93.50 85 THR A C 1
ATOM 626 O O . THR A 1 85 ? -20.608 -2.833 0.162 1.00 93.50 85 THR 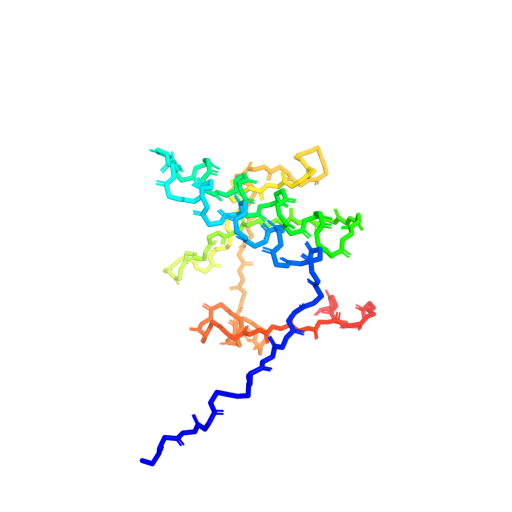A O 1
ATOM 629 N N . VAL A 1 86 ? -21.802 -2.681 -1.732 1.00 92.81 86 VAL A N 1
ATOM 630 C CA . VAL A 1 86 ? -21.324 -3.969 -2.276 1.00 92.81 86 VAL A CA 1
ATOM 631 C C . VAL A 1 86 ? -19.795 -3.973 -2.382 1.00 92.81 86 VAL A C 1
ATOM 633 O O . VAL A 1 86 ? -19.159 -4.928 -1.939 1.00 92.81 86 VAL A O 1
ATOM 636 N N . TRP A 1 87 ? -19.216 -2.870 -2.865 1.00 93.12 87 TRP A N 1
ATOM 637 C CA . TRP A 1 87 ? -17.771 -2.670 -2.953 1.00 93.12 87 TRP A CA 1
ATOM 638 C C . TRP A 1 87 ? -17.084 -2.728 -1.581 1.00 93.12 87 TRP A C 1
ATOM 640 O O . TRP A 1 87 ? -16.120 -3.474 -1.412 1.00 93.12 87 TRP A O 1
ATOM 650 N N . THR A 1 88 ? -17.609 -2.016 -0.574 1.00 95.00 88 THR A N 1
ATOM 651 C CA . THR A 1 88 ? -17.056 -2.030 0.792 1.00 95.00 88 THR A CA 1
ATOM 652 C C . THR A 1 88 ? -17.083 -3.443 1.378 1.00 95.00 88 THR A C 1
ATOM 654 O O . THR A 1 88 ? -16.085 -3.900 1.937 1.00 95.00 88 THR A O 1
ATOM 657 N N . ARG A 1 89 ? -18.196 -4.172 1.216 1.00 95.88 89 ARG A N 1
ATOM 658 C CA . ARG A 1 89 ? -18.329 -5.548 1.718 1.00 95.88 89 ARG A CA 1
ATOM 659 C C . ARG A 1 89 ? -17.382 -6.525 1.018 1.00 95.88 89 ARG A C 1
ATOM 661 O O . ARG A 1 89 ? -16.842 -7.404 1.679 1.00 95.88 89 ARG A O 1
ATOM 668 N N . GLN A 1 90 ? -17.180 -6.388 -0.290 1.00 96.06 90 GLN A N 1
ATOM 669 C CA . GLN A 1 90 ? -16.240 -7.215 -1.052 1.00 96.06 90 GLN A CA 1
ATOM 670 C C . GLN A 1 90 ? -14.788 -6.933 -0.654 1.00 96.06 90 GLN A C 1
ATOM 672 O O . GLN A 1 90 ? -14.104 -7.807 -0.124 1.00 96.06 90 GLN A O 1
ATOM 677 N N . LEU A 1 91 ? -14.327 -5.703 -0.873 1.00 96.19 91 LEU A N 1
ATOM 678 C CA . LEU A 1 91 ? -12.910 -5.372 -0.772 1.00 96.19 91 LEU A CA 1
ATOM 679 C C . LEU A 1 91 ? -12.451 -5.206 0.679 1.00 96.19 91 LEU A C 1
ATOM 681 O O . LEU A 1 91 ? -11.445 -5.780 1.078 1.00 96.19 91 LEU A O 1
ATOM 685 N N . LEU A 1 92 ? -13.173 -4.417 1.479 1.00 96.06 92 LEU A N 1
ATOM 686 C CA . LEU A 1 92 ? -12.697 -4.016 2.809 1.00 96.06 92 LEU A CA 1
ATOM 687 C C . LEU A 1 92 ? -13.081 -5.016 3.900 1.00 96.06 92 LEU A C 1
ATOM 689 O O . LEU A 1 92 ? -12.325 -5.205 4.848 1.00 96.06 92 LEU A O 1
ATOM 693 N N . VAL A 1 93 ? -14.254 -5.650 3.783 1.00 95.12 93 VAL A N 1
ATOM 694 C CA . VAL A 1 93 ? -14.736 -6.606 4.795 1.00 95.12 93 VAL A CA 1
ATOM 695 C C . VAL A 1 93 ? -14.256 -8.026 4.505 1.00 95.12 93 VAL A C 1
ATOM 697 O O . VAL A 1 93 ? -13.755 -8.681 5.415 1.00 95.12 93 VAL A O 1
ATOM 700 N N . ARG A 1 94 ? -14.386 -8.513 3.262 1.00 97.00 94 ARG A N 1
ATOM 701 C CA . ARG A 1 94 ? -13.954 -9.877 2.898 1.00 97.00 94 ARG A CA 1
ATOM 702 C C . ARG A 1 94 ? -12.506 -9.970 2.408 1.00 97.00 94 ARG A C 1
ATOM 704 O O . ARG A 1 94 ? -11.985 -11.077 2.327 1.00 97.00 94 ARG A O 1
ATOM 711 N N . GLY A 1 95 ? -11.844 -8.846 2.120 1.00 95.62 95 GLY A N 1
ATOM 712 C CA . GLY A 1 95 ? -10.462 -8.841 1.623 1.00 95.62 95 GLY A CA 1
ATOM 713 C C . GLY A 1 95 ? -10.330 -9.378 0.196 1.00 95.62 95 GLY A C 1
ATOM 714 O O . GLY A 1 95 ? -9.276 -9.889 -0.177 1.00 95.62 95 GLY A O 1
ATOM 715 N N . GLU A 1 96 ? -11.403 -9.316 -0.591 1.00 97.19 96 GLU A N 1
ATOM 716 C CA . GLU A 1 96 ? -11.430 -9.837 -1.957 1.00 97.19 96 GLU A CA 1
ATOM 717 C C . GLU A 1 96 ? -10.885 -8.812 -2.953 1.00 97.19 96 GLU A C 1
ATOM 719 O O . GLU A 1 96 ? -11.056 -7.604 -2.791 1.00 97.19 96 GLU A O 1
ATOM 724 N N . VAL A 1 97 ? -10.275 -9.296 -4.036 1.00 95.38 97 VAL A N 1
ATOM 725 C CA . VAL A 1 97 ? -9.831 -8.428 -5.131 1.00 95.38 97 VAL A CA 1
ATOM 726 C C . VAL A 1 97 ? -11.048 -7.799 -5.813 1.00 95.38 97 VAL A C 1
ATOM 728 O O . VAL A 1 97 ? -12.033 -8.475 -6.116 1.00 95.38 97 VAL A O 1
ATOM 731 N N . PHE A 1 98 ? -10.956 -6.500 -6.081 1.00 92.50 98 PHE A N 1
ATOM 732 C CA . PHE A 1 98 ? -11.881 -5.769 -6.935 1.00 92.50 98 PHE A CA 1
ATOM 733 C C . PHE A 1 98 ? -11.118 -5.243 -8.151 1.00 92.50 98 PHE A C 1
ATOM 735 O O . PHE A 1 98 ? -10.091 -4.583 -7.996 1.00 92.50 98 PHE A O 1
ATOM 742 N N . VAL A 1 99 ? -11.629 -5.532 -9.347 1.00 92.12 99 VAL A N 1
ATOM 743 C CA . VAL A 1 99 ? -11.128 -4.984 -10.611 1.00 92.12 99 VAL A CA 1
ATOM 744 C C . VAL A 1 99 ? -12.240 -4.125 -11.192 1.00 92.12 99 VAL A C 1
ATOM 746 O O . VAL A 1 99 ? -13.309 -4.637 -11.512 1.00 92.12 99 VAL A O 1
ATOM 749 N N . GLY A 1 100 ? -11.994 -2.821 -11.271 1.00 89.19 100 GLY A N 1
ATOM 750 C CA . GLY A 1 100 ? -12.886 -1.868 -11.919 1.00 89.19 100 GLY A CA 1
ATOM 751 C C . GLY A 1 100 ? -12.328 -1.470 -13.278 1.00 89.19 100 GLY A C 1
ATOM 752 O O . GLY A 1 100 ? -11.150 -1.129 -13.370 1.00 89.19 100 GLY A O 1
ATOM 753 N N . GLU A 1 101 ? -13.161 -1.507 -14.314 1.00 89.25 101 GLU A N 1
ATOM 754 C CA . GLU A 1 101 ? -12.826 -1.030 -15.656 1.00 89.25 101 GLU A CA 1
ATOM 755 C C . GLU A 1 101 ? -13.747 0.136 -16.027 1.00 89.25 101 GLU A C 1
ATOM 757 O O . GLU A 1 101 ? -14.957 0.070 -15.809 1.00 89.25 101 GLU A O 1
ATOM 762 N N . GLY A 1 102 ? -13.168 1.198 -16.590 1.00 89.06 102 GLY A N 1
ATOM 763 C CA . GLY A 1 102 ? -13.903 2.390 -17.008 1.00 89.06 102 GLY A CA 1
ATOM 764 C C . GLY A 1 102 ? -14.450 3.239 -15.855 1.00 89.06 102 GLY A C 1
ATOM 765 O O . GLY A 1 102 ? -14.315 2.915 -14.674 1.00 89.06 102 GLY A O 1
ATOM 766 N N . ASP A 1 103 ? -15.075 4.358 -16.219 1.00 82.44 103 ASP A N 1
ATOM 767 C CA . ASP A 1 103 ? -15.563 5.353 -15.256 1.00 82.44 103 ASP A CA 1
ATOM 768 C C . ASP A 1 103 ? -16.754 4.846 -14.431 1.00 82.44 103 ASP A C 1
ATOM 770 O O . ASP A 1 103 ? -16.936 5.253 -13.285 1.00 82.44 103 ASP A O 1
ATOM 774 N N . GLU A 1 104 ? -17.538 3.911 -14.975 1.00 77.81 104 GLU A N 1
ATOM 775 C CA . GLU A 1 104 ? -18.678 3.306 -14.276 1.00 77.81 104 GLU A CA 1
ATOM 776 C C . GLU A 1 104 ? -18.250 2.566 -13.000 1.00 77.81 104 GLU A C 1
ATOM 778 O O . GLU A 1 104 ? -19.002 2.518 -12.029 1.00 77.81 104 GLU A O 1
ATOM 783 N N . ALA A 1 105 ? -17.020 2.043 -12.960 1.00 73.56 105 ALA A N 1
ATOM 784 C CA . ALA A 1 105 ? -16.477 1.363 -11.788 1.00 73.56 105 ALA A CA 1
ATOM 785 C C . ALA A 1 105 ? -16.014 2.317 -10.668 1.00 73.56 105 ALA A C 1
ATOM 787 O O . ALA A 1 105 ? -15.657 1.855 -9.580 1.00 73.56 105 ALA A O 1
ATOM 788 N N . LEU A 1 106 ? -15.988 3.629 -10.930 1.00 63.09 106 LEU A N 1
ATOM 789 C CA . LEU A 1 106 ? -15.586 4.669 -9.978 1.00 63.09 106 LEU A CA 1
ATOM 790 C C . LEU A 1 106 ? -16.779 5.350 -9.279 1.00 63.09 106 LEU A C 1
ATOM 792 O O . LEU A 1 106 ? -16.543 6.175 -8.390 1.00 63.09 106 LEU A O 1
ATOM 796 N N . ALA A 1 107 ? -18.017 5.029 -9.682 1.00 56.50 107 ALA A N 1
ATOM 797 C CA . ALA A 1 107 ? -19.262 5.643 -9.205 1.00 56.50 107 ALA A CA 1
ATOM 798 C C . ALA A 1 107 ? -19.744 5.122 -7.836 1.00 56.50 107 ALA A C 1
ATOM 800 O O . ALA A 1 107 ? -19.603 3.911 -7.546 1.00 56.50 107 ALA A O 1
#

pLDDT: mean 88.87, std 14.27, range [33.59, 98.25]

Sequence (107 aa):
MMAGAANMTLPMHWQAQLNALLDRLRDAATPQGAMDAVGQATLAMVGPGLLTINAWHARTGEIERLWSSDPAAYPVGGKKIKGDTVWTRQLLVRGEVFVGEGDEALA